Protein AF-A0A8S2YX7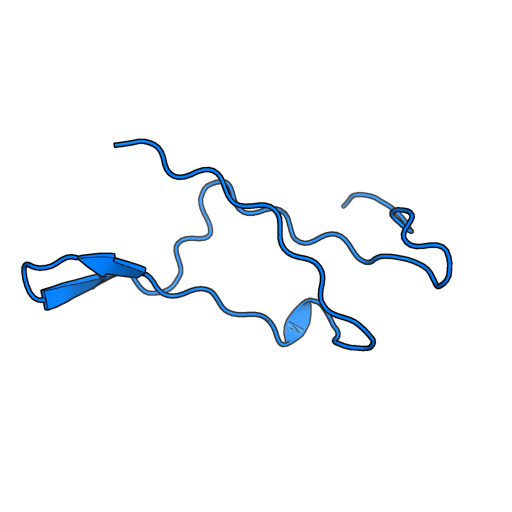6-F1 (afdb_monomer_lite)

Foldseek 3Di:
DDDDDDDDDPPDDLVPDFDWDADPVRDIDGPPVPPDFRFDADPVRHGPDGD

Radius of gyration: 13.29 Å; chains: 1; bounding box: 35×21×31 Å

Secondary structure (DSSP, 8-state):
---------TT--GGG---EEE-TT--EEE---TT-----B-TTS-BS---

Structure (mmCIF, N/CA/C/O backbone):
data_AF-A0A8S2YX76-F1
#
_entry.id   AF-A0A8S2YX76-F1
#
loop_
_atom_site.group_PDB
_atom_site.id
_atom_site.type_symbol
_atom_site.label_atom_id
_atom_site.label_alt_id
_atom_site.label_comp_id
_atom_site.label_asym_id
_atom_site.label_entity_id
_atom_site.label_seq_id
_atom_site.pdbx_PDB_ins_code
_atom_site.Cartn_x
_atom_site.Cartn_y
_atom_site.Cartn_z
_atom_site.occupancy
_atom_site.B_iso_or_equiv
_atom_site.auth_seq_id
_atom_site.auth_comp_id
_atom_site.auth_asym_id
_atom_site.auth_atom_id
_atom_site.pdbx_PDB_model_num
ATOM 1 N N . MET A 1 1 ? -14.135 14.766 10.432 1.00 66.69 1 MET A N 1
ATOM 2 C CA . MET A 1 1 ? -12.790 14.496 10.981 1.00 66.69 1 MET A CA 1
ATOM 3 C C . MET A 1 1 ? -11.913 14.129 9.803 1.00 66.69 1 MET A C 1
ATOM 5 O O . MET A 1 1 ? -12.304 13.239 9.065 1.00 66.69 1 MET A O 1
ATOM 9 N N . ASN A 1 2 ? -10.811 14.843 9.584 1.00 72.56 2 ASN A N 1
ATOM 10 C CA . ASN A 1 2 ? -9.903 14.558 8.473 1.00 72.56 2 ASN A CA 1
ATOM 11 C C . ASN A 1 2 ? -8.638 13.931 9.048 1.00 72.56 2 ASN A C 1
ATOM 13 O O . ASN A 1 2 ? -8.015 14.526 9.927 1.00 72.56 2 ASN A O 1
ATOM 17 N N . ILE A 1 3 ? -8.292 12.737 8.573 1.00 76.25 3 ILE A N 1
ATOM 18 C CA . ILE A 1 3 ? -7.083 12.019 8.969 1.00 76.25 3 ILE A CA 1
ATOM 19 C C . ILE A 1 3 ? -6.168 11.996 7.748 1.00 76.25 3 ILE A C 1
ATOM 21 O O . ILE A 1 3 ? -6.512 11.408 6.726 1.00 76.25 3 ILE A O 1
ATOM 25 N N . THR A 1 4 ? -5.018 12.655 7.855 1.00 82.44 4 THR A N 1
ATOM 26 C CA . THR A 1 4 ? -3.987 12.662 6.813 1.00 82.44 4 THR A CA 1
ATOM 27 C C . THR A 1 4 ? -2.812 11.838 7.304 1.00 82.44 4 THR A C 1
ATOM 29 O O . THR A 1 4 ? -2.323 12.065 8.411 1.00 82.44 4 THR A O 1
ATOM 32 N N . ILE A 1 5 ? -2.368 10.880 6.494 1.00 83.00 5 ILE A N 1
ATOM 33 C CA . ILE A 1 5 ? -1.351 9.904 6.880 1.00 83.00 5 ILE A CA 1
ATOM 34 C C . ILE A 1 5 ? -0.317 9.799 5.754 1.00 83.00 5 ILE A C 1
ATOM 36 O O . ILE A 1 5 ? -0.690 9.658 4.593 1.00 83.00 5 ILE A O 1
ATOM 40 N N . ASP A 1 6 ? 0.968 9.859 6.104 1.00 87.00 6 ASP A N 1
ATOM 41 C CA . ASP A 1 6 ? 2.106 9.594 5.212 1.00 87.00 6 ASP A CA 1
ATOM 42 C C . ASP A 1 6 ? 3.023 8.586 5.918 1.00 87.00 6 ASP A C 1
ATOM 44 O O . ASP A 1 6 ? 3.613 8.889 6.958 1.00 87.00 6 ASP A O 1
ATOM 48 N N . ILE A 1 7 ? 3.065 7.352 5.408 1.00 85.44 7 ILE A N 1
ATOM 49 C CA . ILE A 1 7 ? 3.825 6.237 5.986 1.00 85.44 7 ILE A CA 1
ATOM 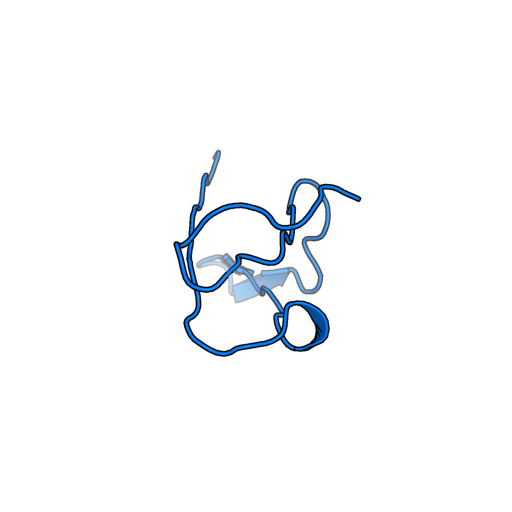50 C C . ILE A 1 7 ? 4.693 5.616 4.898 1.00 85.44 7 ILE A C 1
ATOM 52 O O . ILE A 1 7 ? 4.248 5.388 3.772 1.00 85.44 7 ILE A O 1
ATOM 56 N N . ARG A 1 8 ? 5.932 5.277 5.265 1.00 86.25 8 ARG A N 1
ATOM 57 C CA . ARG A 1 8 ? 6.893 4.597 4.393 1.00 86.25 8 ARG A CA 1
ATOM 58 C C . ARG A 1 8 ? 7.263 3.244 4.974 1.00 86.25 8 ARG A C 1
ATOM 60 O O . ARG A 1 8 ? 7.621 3.148 6.145 1.00 86.25 8 ARG A O 1
ATOM 67 N N . TYR A 1 9 ? 7.236 2.223 4.128 1.00 85.81 9 TYR A N 1
ATOM 68 C CA . TYR A 1 9 ? 7.629 0.868 4.491 1.00 85.81 9 TYR A CA 1
ATOM 69 C C . TYR A 1 9 ? 8.928 0.490 3.770 1.00 85.81 9 TYR A C 1
ATOM 71 O O . TYR A 1 9 ? 8.960 0.509 2.537 1.00 85.81 9 TYR A O 1
ATOM 79 N N . PRO A 1 10 ? 10.005 0.140 4.494 1.00 79.81 10 PRO A N 1
ATOM 80 C CA . PRO A 1 10 ? 11.208 -0.389 3.871 1.00 79.81 10 PRO A CA 1
ATOM 81 C C . PRO A 1 10 ? 10.956 -1.824 3.390 1.00 79.81 10 PRO A C 1
ATOM 83 O O . PRO A 1 10 ? 10.471 -2.662 4.145 1.00 79.81 10 PRO A O 1
ATOM 86 N N . VAL A 1 11 ? 11.323 -2.116 2.137 1.00 80.75 11 VAL A N 1
ATOM 87 C CA . VAL A 1 11 ? 11.360 -3.485 1.576 1.00 80.75 11 VAL A CA 1
ATOM 88 C C . VAL A 1 11 ? 10.001 -4.218 1.626 1.00 80.75 11 VAL A C 1
ATOM 90 O O . VAL A 1 11 ? 9.945 -5.436 1.772 1.00 80.75 11 VAL A O 1
ATOM 93 N N . LEU A 1 12 ? 8.888 -3.492 1.468 1.00 86.31 12 LEU A N 1
ATOM 94 C CA . LEU A 1 12 ? 7.540 -4.070 1.418 1.00 86.31 12 LEU A CA 1
ATOM 95 C C . LEU A 1 12 ? 6.809 -3.652 0.127 1.00 86.31 12 LEU A C 1
ATOM 97 O O . LEU A 1 12 ? 6.718 -2.455 -0.151 1.00 86.31 12 LEU A O 1
ATOM 101 N N . PRO A 1 13 ? 6.276 -4.590 -0.681 1.00 84.62 13 PRO A N 1
ATOM 102 C CA . PRO A 1 13 ? 5.540 -4.229 -1.891 1.00 84.62 13 PRO A CA 1
ATOM 103 C C . PRO A 1 13 ? 4.157 -3.641 -1.577 1.00 84.62 13 PRO A C 1
ATOM 105 O O . PRO A 1 13 ? 3.434 -4.150 -0.721 1.00 84.62 13 PRO A O 1
ATOM 108 N N . CYS A 1 14 ? 3.745 -2.623 -2.340 1.00 81.25 14 CYS A N 1
ATOM 109 C CA . CYS A 1 14 ? 2.462 -1.928 -2.167 1.00 81.25 14 CYS A CA 1
ATOM 110 C C . CYS A 1 14 ? 1.230 -2.846 -2.251 1.00 81.25 14 CYS A C 1
ATOM 112 O O . CYS A 1 14 ? 0.209 -2.558 -1.631 1.00 81.25 14 CYS A O 1
ATOM 114 N N . SER A 1 15 ? 1.321 -3.954 -2.992 1.00 83.62 15 SER A N 1
ATOM 115 C CA . SER A 1 15 ? 0.239 -4.936 -3.144 1.00 83.62 15 SER A CA 1
ATOM 116 C C . SER A 1 15 ? -0.104 -5.676 -1.850 1.00 83.62 15 SER A C 1
ATOM 118 O O . SER A 1 15 ? -1.210 -6.183 -1.724 1.00 83.62 15 SER A O 1
ATOM 120 N N . TYR A 1 16 ? 0.830 -5.746 -0.897 1.00 85.75 16 TYR A N 1
ATOM 121 C CA . TYR A 1 16 ? 0.618 -6.401 0.396 1.00 85.75 16 TYR A CA 1
ATOM 122 C C . TYR A 1 16 ? 0.089 -5.448 1.470 1.00 85.75 16 TYR A C 1
ATOM 124 O O . TYR A 1 16 ? -0.200 -5.881 2.580 1.00 85.75 16 TYR A O 1
ATOM 132 N N . LEU A 1 17 ? -0.015 -4.152 1.167 1.00 84.88 17 LEU A N 1
ATOM 133 C CA . LEU A 1 17 ? -0.507 -3.163 2.114 1.00 84.88 17 LEU A CA 1
ATOM 134 C C . LEU A 1 17 ? -2.030 -3.086 2.056 1.00 84.88 17 LEU A C 1
ATOM 136 O O . LEU A 1 17 ? -2.595 -2.743 1.016 1.00 84.88 17 LEU A O 1
ATOM 140 N N . THR A 1 18 ? -2.676 -3.323 3.190 1.00 83.25 18 THR A N 1
ATOM 141 C CA . THR A 1 18 ? -4.097 -3.051 3.436 1.00 83.25 18 THR A CA 1
ATOM 142 C C . THR A 1 18 ? -4.214 -2.069 4.598 1.00 83.25 18 THR A C 1
ATOM 144 O O . THR A 1 18 ? -3.347 -2.031 5.472 1.00 83.25 18 THR A O 1
ATOM 147 N N . ILE A 1 19 ? -5.240 -1.219 4.572 1.00 82.31 19 ILE A N 1
ATOM 148 C CA . ILE A 1 19 ? -5.497 -0.233 5.623 1.00 82.31 19 ILE A CA 1
ATOM 149 C C . ILE A 1 19 ? -6.924 -0.445 6.106 1.00 82.31 19 ILE A C 1
ATOM 151 O O . ILE A 1 19 ? -7.863 -0.366 5.317 1.00 82.31 19 ILE A O 1
ATOM 155 N N . ASP A 1 20 ? -7.047 -0.674 7.407 1.00 81.31 20 ASP A N 1
ATOM 156 C CA . ASP A 1 20 ? -8.314 -0.829 8.106 1.00 81.31 20 ASP A CA 1
ATOM 157 C C . ASP A 1 20 ? -8.447 0.300 9.130 1.00 81.31 20 ASP A C 1
ATOM 159 O O . ASP A 1 20 ? -7.469 0.672 9.788 1.00 81.31 20 ASP A O 1
ATOM 163 N N . ALA A 1 21 ? -9.651 0.853 9.270 1.00 79.50 21 ALA A N 1
ATOM 164 C CA . ALA A 1 21 ? -9.953 1.844 10.298 1.00 79.50 21 ALA A CA 1
ATOM 165 C C . ALA A 1 21 ? -11.065 1.339 11.219 1.00 79.50 21 ALA A C 1
ATOM 167 O O . ALA A 1 21 ? -12.030 0.715 10.772 1.00 79.50 21 ALA A O 1
ATOM 168 N N . ILE A 1 22 ? -10.921 1.635 12.509 1.00 80.50 22 ILE A N 1
ATOM 169 C CA . ILE A 1 22 ? -11.888 1.286 13.549 1.00 80.50 22 ILE A CA 1
ATOM 170 C C . ILE A 1 22 ? -12.194 2.553 14.343 1.00 80.50 22 ILE A C 1
ATOM 172 O O . ILE A 1 22 ? -11.273 3.209 14.836 1.00 80.50 22 ILE A O 1
ATOM 176 N N . ASP A 1 23 ? -13.474 2.895 14.457 1.00 78.44 23 ASP A N 1
ATOM 177 C CA . ASP A 1 23 ? -13.940 3.954 15.355 1.00 78.44 23 ASP A CA 1
ATOM 178 C C . ASP A 1 23 ? -14.205 3.398 16.769 1.00 78.44 23 ASP A C 1
ATOM 180 O O . ASP A 1 23 ? -14.429 2.202 16.956 1.00 78.44 23 ASP A O 1
ATOM 184 N N . ILE A 1 24 ? -14.214 4.263 17.789 1.00 75.75 24 ILE A N 1
ATOM 185 C CA . ILE A 1 24 ? -14.486 3.900 19.194 1.00 75.75 24 ILE A CA 1
ATOM 186 C C . ILE A 1 24 ? -15.862 3.247 19.398 1.00 75.75 24 ILE A C 1
ATOM 188 O O . ILE A 1 24 ? -16.085 2.575 20.404 1.00 75.75 24 ILE A O 1
ATOM 192 N N . SER A 1 25 ? -16.776 3.438 18.447 1.00 79.38 25 SER A N 1
ATOM 193 C CA . SER A 1 25 ? -18.084 2.786 18.377 1.00 79.38 25 SER A CA 1
ATOM 194 C C . SER A 1 25 ? -18.009 1.294 18.009 1.00 79.38 25 SER A C 1
ATOM 196 O O . SER A 1 25 ? -19.015 0.594 18.105 1.00 79.38 25 SER A O 1
ATOM 198 N N . GLY A 1 26 ? -16.832 0.794 17.616 1.00 72.00 26 GLY A N 1
ATOM 199 C CA . GLY A 1 26 ? -16.622 -0.574 17.137 1.00 72.00 26 GLY A CA 1
ATOM 200 C C . GLY A 1 26 ? -16.961 -0.767 15.657 1.00 72.00 26 GLY A C 1
ATOM 201 O O . GLY A 1 26 ? -16.881 -1.887 15.155 1.00 72.00 26 GLY A O 1
ATOM 202 N N . GLU A 1 27 ? -17.327 0.302 14.944 1.00 74.06 27 GLU A N 1
ATOM 203 C CA . GLU A 1 27 ? -17.539 0.258 13.501 1.00 74.06 27 GLU A CA 1
ATOM 204 C C . GLU A 1 27 ? -16.200 0.046 12.785 1.00 74.06 27 GLU A C 1
ATOM 206 O O . GLU A 1 27 ? -15.250 0.814 12.954 1.00 74.06 27 GLU A O 1
ATOM 211 N N . THR A 1 28 ? -16.124 -1.028 11.998 1.00 67.00 28 THR A N 1
ATOM 212 C CA . THR A 1 28 ? -14.957 -1.352 11.174 1.00 67.00 28 THR A CA 1
ATOM 213 C C . THR A 1 28 ? -15.254 -0.915 9.747 1.00 67.00 28 THR A C 1
ATOM 215 O O . THR A 1 28 ? -16.204 -1.407 9.139 1.00 67.00 28 THR A O 1
ATOM 218 N N . GLN A 1 29 ? -14.445 -0.016 9.199 1.00 63.62 29 GLN A N 1
ATOM 219 C CA . GLN A 1 29 ? -14.474 0.298 7.774 1.00 63.62 29 GLN A CA 1
ATOM 220 C C . GLN A 1 29 ? -13.296 -0.418 7.111 1.00 63.62 29 GLN A C 1
ATOM 222 O O . GLN A 1 29 ? -12.146 0.012 7.210 1.00 63.62 29 GLN A O 1
ATOM 227 N N . THR A 1 30 ? -13.598 -1.557 6.488 1.00 58.50 30 THR A N 1
ATOM 228 C CA . THR A 1 30 ? -12.665 -2.330 5.661 1.00 58.50 30 THR A CA 1
ATOM 229 C C . THR A 1 30 ? -12.637 -1.725 4.260 1.00 58.50 30 THR A C 1
ATOM 231 O O . THR A 1 30 ? -13.688 -1.373 3.729 1.00 58.50 30 THR A O 1
ATOM 234 N N . ASP A 1 31 ? -11.455 -1.626 3.654 1.00 51.97 31 ASP A N 1
ATOM 235 C CA . ASP A 1 31 ? -11.282 -1.144 2.274 1.00 51.97 31 ASP A CA 1
ATOM 236 C C . ASP A 1 31 ? -11.607 0.353 2.077 1.00 51.97 31 ASP A C 1
ATOM 238 O O . ASP A 1 31 ? -12.260 0.763 1.115 1.00 51.97 31 ASP A O 1
ATOM 242 N N . ILE A 1 32 ? -11.114 1.217 2.978 1.00 60.09 32 ILE A N 1
ATOM 243 C CA . ILE A 1 32 ? -11.118 2.674 2.753 1.00 60.09 32 ILE A CA 1
ATOM 244 C C . ILE A 1 32 ? -10.116 2.999 1.633 1.00 60.09 32 ILE A C 1
ATOM 246 O O . ILE A 1 32 ? -9.009 3.452 1.886 1.00 60.09 32 ILE A O 1
ATOM 250 N N . VAL A 1 33 ? -10.475 2.752 0.375 1.00 58.34 33 VAL A N 1
ATOM 251 C CA . VAL A 1 33 ? -9.624 3.058 -0.796 1.00 58.34 33 VAL A CA 1
ATOM 252 C C . VAL A 1 33 ? -9.863 4.481 -1.301 1.00 58.34 33 VAL A C 1
ATOM 254 O O . VAL A 1 33 ? -9.062 5.039 -2.050 1.00 58.34 33 VAL A O 1
ATOM 257 N N . HIS A 1 34 ? -10.947 5.120 -0.862 1.00 62.09 34 HIS A N 1
ATOM 258 C CA . HIS A 1 34 ? -11.266 6.487 -1.246 1.00 62.09 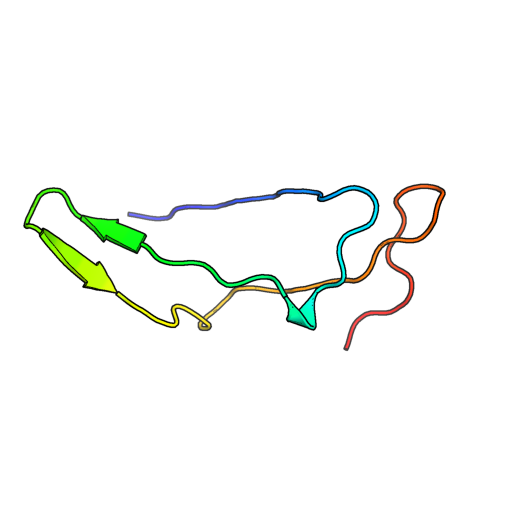34 HIS A CA 1
ATOM 259 C C . HIS A 1 34 ? -10.223 7.458 -0.655 1.00 62.09 34 HIS A C 1
ATOM 261 O O . HIS A 1 34 ? -10.274 7.796 0.524 1.00 62.09 34 HIS A O 1
ATOM 267 N N . ASN A 1 35 ? -9.301 7.929 -1.507 1.00 65.94 35 ASN A N 1
ATOM 268 C CA . ASN A 1 35 ? -8.204 8.879 -1.239 1.00 65.94 35 ASN A CA 1
ATOM 269 C C . ASN A 1 35 ? -6.883 8.306 -0.685 1.00 65.94 35 ASN A C 1
ATOM 271 O O . ASN A 1 35 ? -6.045 9.082 -0.221 1.00 65.94 35 ASN A O 1
ATOM 275 N N . LEU A 1 36 ? -6.649 6.992 -0.759 1.00 75.50 36 LEU A N 1
ATOM 276 C CA . LEU A 1 36 ? -5.330 6.417 -0.464 1.00 75.50 36 LEU A CA 1
ATOM 277 C C . LEU A 1 36 ? -4.526 6.202 -1.746 1.00 75.50 36 LEU A C 1
ATOM 279 O O . LEU A 1 36 ? -4.956 5.493 -2.652 1.00 75.50 36 LEU A O 1
ATOM 283 N N . TYR A 1 37 ? -3.321 6.764 -1.782 1.00 81.12 37 TYR A N 1
ATOM 284 C CA . TYR A 1 37 ? -2.382 6.600 -2.889 1.00 81.12 37 TYR A CA 1
ATOM 285 C C . TYR A 1 37 ? -1.226 5.711 -2.442 1.00 81.12 37 TYR A C 1
ATOM 287 O O . TYR A 1 37 ? -0.548 6.003 -1.455 1.00 81.12 37 TYR A O 1
ATOM 295 N N . LYS A 1 38 ? -1.004 4.606 -3.158 1.00 84.50 38 LYS A N 1
ATOM 296 C CA . LYS A 1 38 ? 0.109 3.688 -2.901 1.00 84.50 38 LYS A CA 1
ATOM 297 C C . LYS A 1 38 ? 1.170 3.901 -3.966 1.00 84.50 38 LYS A C 1
ATOM 299 O O . LYS A 1 38 ? 1.004 3.469 -5.100 1.00 84.50 38 LYS A O 1
ATOM 304 N N . THR A 1 39 ? 2.275 4.520 -3.579 1.00 85.12 39 THR A N 1
ATOM 305 C CA . THR A 1 39 ? 3.374 4.809 -4.501 1.00 85.12 39 THR A CA 1
ATOM 306 C C . THR A 1 39 ? 4.591 3.989 -4.120 1.00 85.12 39 THR A C 1
ATOM 308 O O . THR A 1 39 ? 5.043 4.022 -2.974 1.00 85.12 39 THR A O 1
ATOM 311 N N . ARG A 1 40 ? 5.147 3.250 -5.083 1.00 84.94 40 ARG A N 1
ATOM 312 C CA . ARG A 1 40 ? 6.402 2.529 -4.868 1.00 84.94 40 ARG A CA 1
ATOM 313 C C . ARG A 1 40 ? 7.551 3.531 -4.760 1.00 84.94 40 ARG A C 1
ATOM 315 O 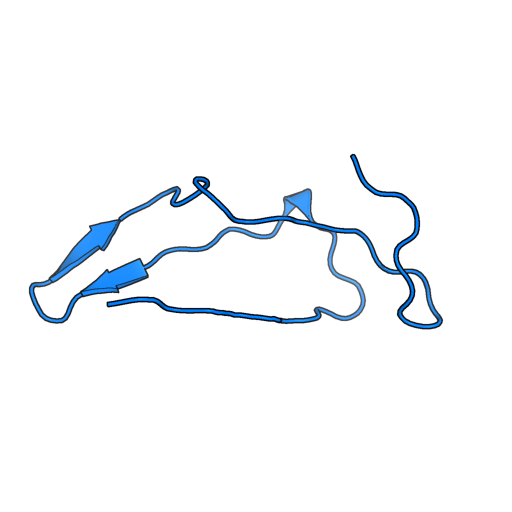O . ARG A 1 40 ? 7.649 4.443 -5.581 1.00 84.94 40 ARG A O 1
ATOM 322 N N . LEU A 1 41 ? 8.423 3.326 -3.774 1.00 87.06 41 LEU A N 1
ATOM 323 C CA . LEU A 1 41 ? 9.638 4.113 -3.570 1.00 87.06 41 LEU A CA 1
ATOM 324 C C . LEU A 1 41 ? 10.875 3.330 -4.029 1.00 87.06 41 LEU A C 1
ATOM 326 O O . LEU A 1 41 ? 10.922 2.104 -3.882 1.00 87.06 41 LEU A O 1
ATOM 330 N N . ASP A 1 42 ? 11.852 4.033 -4.597 1.00 82.56 42 ASP A N 1
ATOM 331 C CA . ASP A 1 42 ? 13.182 3.512 -4.906 1.00 82.56 42 ASP A CA 1
ATOM 332 C C . A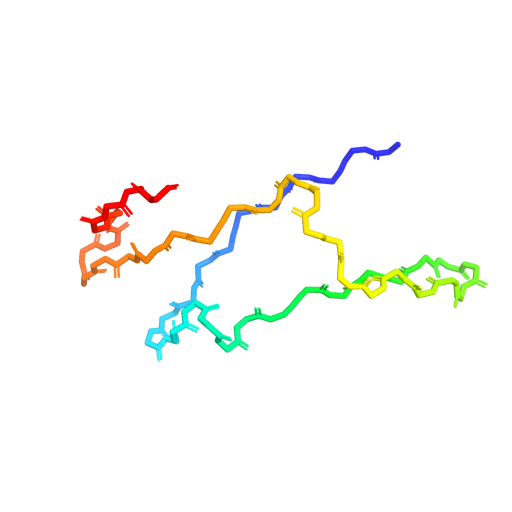SP A 1 42 ? 14.053 3.404 -3.640 1.00 82.56 42 ASP A C 1
ATOM 334 O O . ASP A 1 42 ? 13.620 3.695 -2.522 1.00 82.56 42 ASP A O 1
ATOM 338 N N . LEU A 1 43 ? 15.297 2.952 -3.817 1.00 83.00 43 LEU A N 1
ATOM 339 C CA . LEU A 1 43 ? 16.264 2.790 -2.727 1.00 83.00 43 LEU A CA 1
ATOM 340 C C . LEU A 1 43 ? 16.693 4.126 -2.095 1.00 83.00 43 LEU A C 1
ATOM 342 O O . LEU A 1 43 ? 17.139 4.130 -0.950 1.00 83.00 43 LEU A O 1
ATOM 346 N N . ASP A 1 44 ? 16.512 5.239 -2.807 1.00 84.44 44 ASP A N 1
ATOM 347 C CA . ASP A 1 44 ? 16.804 6.598 -2.343 1.00 84.44 44 ASP A CA 1
ATOM 348 C C . ASP A 1 44 ? 15.563 7.272 -1.718 1.00 84.44 44 ASP A C 1
ATOM 350 O O . ASP A 1 44 ? 15.606 8.439 -1.316 1.00 84.44 44 ASP A O 1
ATOM 354 N N . GLY A 1 45 ? 14.444 6.543 -1.614 1.00 78.94 45 GLY A N 1
ATOM 355 C CA . GLY A 1 45 ? 13.187 7.019 -1.044 1.00 78.94 45 GLY A CA 1
ATOM 356 C C . GLY A 1 45 ? 12.380 7.936 -1.966 1.00 78.94 45 GLY A C 1
ATOM 357 O O . GLY A 1 45 ? 11.510 8.660 -1.473 1.00 78.94 45 GLY A O 1
ATOM 358 N N . LYS A 1 46 ? 12.643 7.928 -3.278 1.00 85.81 46 LYS A N 1
ATOM 359 C CA . LYS A 1 46 ? 11.895 8.690 -4.287 1.00 85.81 46 LYS A CA 1
ATOM 360 C C . LYS A 1 46 ? 10.835 7.825 -4.984 1.00 85.81 46 LYS A C 1
ATOM 362 O O . LYS A 1 46 ? 11.041 6.629 -5.175 1.00 85.81 46 LYS A O 1
ATOM 367 N N . PRO A 1 47 ? 9.696 8.406 -5.394 1.00 85.75 47 PRO A N 1
ATOM 368 C CA . PRO A 1 47 ? 8.681 7.711 -6.188 1.00 85.75 47 PRO A CA 1
ATOM 369 C C . PRO A 1 47 ? 9.238 7.156 -7.507 1.00 85.75 47 PRO A C 1
ATOM 371 O O . PRO A 1 47 ? 9.837 7.910 -8.270 1.00 85.75 47 PRO A O 1
ATOM 374 N N . ILE A 1 48 ? 9.010 5.869 -7.803 1.00 81.31 48 ILE A N 1
ATOM 375 C CA . ILE A 1 48 ? 9.532 5.238 -9.037 1.00 81.31 48 ILE A CA 1
ATOM 376 C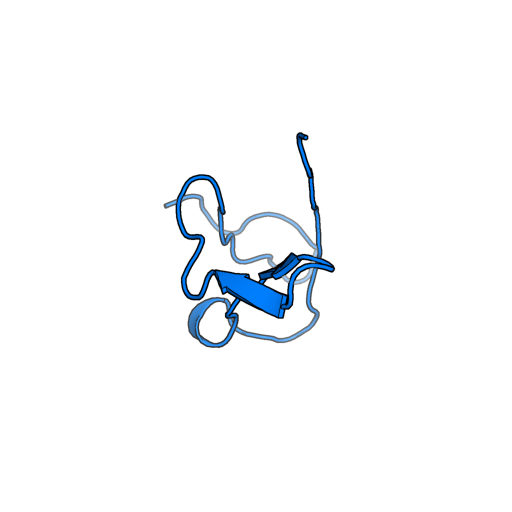 C . ILE A 1 48 ? 8.675 5.588 -10.271 1.00 81.31 48 ILE A C 1
ATOM 378 O O . ILE A 1 48 ? 9.204 5.706 -11.370 1.00 81.31 48 ILE A O 1
ATOM 382 N N . ALA A 1 49 ? 7.367 5.778 -10.091 1.00 67.06 49 ALA A N 1
ATOM 383 C CA . ALA A 1 49 ? 6.414 6.394 -11.021 1.00 67.06 49 ALA A CA 1
ATOM 384 C C . ALA A 1 49 ? 5.046 6.460 -10.318 1.00 67.06 49 ALA A C 1
ATOM 386 O O . ALA A 1 49 ? 4.750 5.599 -9.486 1.00 67.06 49 ALA A O 1
ATOM 387 N N . SER A 1 50 ? 4.236 7.473 -10.629 1.00 56.25 50 SER A N 1
ATOM 388 C CA . SER A 1 50 ? 2.824 7.542 -10.232 1.00 56.25 50 SER A CA 1
ATOM 389 C C . SER A 1 50 ? 1.972 6.788 -11.252 1.00 56.25 50 SER A C 1
ATOM 391 O O . SER A 1 50 ? 2.069 7.094 -12.442 1.00 56.25 50 SER A O 1
ATOM 393 N N . GLU A 1 51 ? 1.162 5.837 -10.796 1.00 50.16 51 GLU A N 1
ATOM 394 C CA . GLU A 1 51 ? -0.013 5.365 -11.543 1.00 50.16 51 GLU A CA 1
ATOM 395 C C . GLU A 1 51 ? -1.204 6.291 -11.268 1.00 50.16 51 GLU A C 1
ATOM 397 O O . GLU A 1 51 ? -1.310 6.770 -10.112 1.00 50.16 51 GLU A O 1
#

Organism: NCBI:txid392030

Sequence (51 aa):
MNITIDIRYPVLPCSYLTIDAIDISGETQTDIVHNLYKTRLDLDGKPIASE

pLDDT: mean 76.86, std 10.02, range [50.16, 87.06]